Protein AF-A0A957EZQ9-F1 (afdb_monomer)

pLDDT: mean 88.24, std 11.55, range [54.38, 98.38]

Radius of gyration: 20.53 Å; Cα contacts (8 Å, |Δi|>4): 35; chains: 1; bounding box: 32×39×58 Å

Structure (mmCIF, N/CA/C/O backbone):
data_AF-A0A957EZQ9-F1
#
_entry.id   AF-A0A957EZQ9-F1
#
loop_
_atom_site.group_PDB
_atom_site.id
_atom_site.type_symbol
_atom_site.label_atom_id
_atom_site.label_alt_id
_atom_site.label_comp_id
_atom_site.label_asym_id
_atom_site.label_entity_id
_atom_site.label_seq_id
_atom_site.pdbx_PDB_ins_code
_atom_site.Cartn_x
_atom_site.Cartn_y
_atom_site.Cartn_z
_atom_site.occupancy
_atom_site.B_iso_or_equiv
_atom_site.auth_seq_id
_atom_site.auth_comp_id
_atom_site.auth_asym_id
_atom_site.auth_atom_id
_atom_site.pdbx_PDB_model_num
ATOM 1 N N . MET A 1 1 ? 13.659 1.260 -21.251 1.00 64.81 1 MET A N 1
ATOM 2 C CA . MET A 1 1 ? 14.542 2.194 -20.516 1.00 64.81 1 MET A CA 1
ATOM 3 C C . MET A 1 1 ? 14.138 2.173 -19.060 1.00 64.81 1 MET A C 1
ATOM 5 O O . MET A 1 1 ? 12.939 2.124 -18.798 1.00 64.81 1 MET A O 1
ATOM 9 N N . LYS A 1 2 ? 15.101 2.200 -18.135 1.00 76.00 2 LYS A N 1
ATOM 10 C CA . LYS A 1 2 ? 14.812 2.251 -16.699 1.00 76.00 2 LYS A CA 1
ATOM 11 C C . LYS A 1 2 ? 13.989 3.497 -16.398 1.00 76.00 2 LYS A C 1
ATOM 13 O O . LYS A 1 2 ? 14.340 4.574 -16.887 1.00 76.00 2 LYS A O 1
ATOM 18 N N . LYS A 1 3 ? 12.935 3.390 -15.580 1.00 81.81 3 LYS A N 1
ATOM 19 C CA . LYS A 1 3 ? 12.258 4.604 -15.094 1.00 81.81 3 LYS A CA 1
ATOM 20 C C . LYS A 1 3 ? 13.275 5.474 -14.358 1.00 81.81 3 LYS A C 1
ATOM 22 O O . LYS A 1 3 ? 14.140 4.975 -13.630 1.00 81.81 3 LYS A O 1
ATOM 27 N N . THR A 1 4 ? 13.181 6.787 -14.551 1.00 89.00 4 THR A N 1
ATOM 28 C CA . THR A 1 4 ? 14.006 7.717 -13.782 1.00 89.00 4 THR A CA 1
ATOM 29 C C . THR A 1 4 ? 13.593 7.657 -12.315 1.00 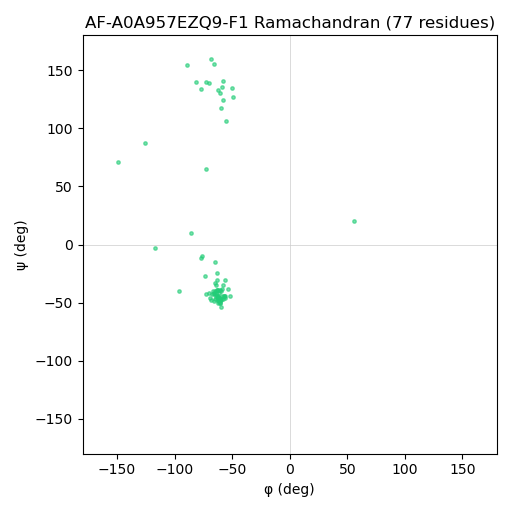89.00 4 THR A C 1
ATOM 31 O O . THR A 1 4 ? 12.457 7.318 -11.976 1.00 89.00 4 THR A O 1
ATOM 34 N N . ARG A 1 5 ? 14.518 8.017 -11.422 1.00 90.44 5 ARG A N 1
ATOM 35 C CA . ARG A 1 5 ? 14.235 8.101 -9.984 1.00 90.44 5 ARG A CA 1
ATOM 36 C C . ARG A 1 5 ? 13.022 8.987 -9.686 1.00 90.44 5 ARG A C 1
ATOM 38 O O . ARG A 1 5 ? 12.263 8.667 -8.780 1.00 90.44 5 ARG A O 1
ATOM 45 N N . GLU A 1 6 ? 12.867 10.089 -10.419 1.00 93.00 6 GLU A N 1
ATOM 46 C CA . GLU A 1 6 ? 11.768 11.032 -10.200 1.00 93.00 6 GLU A CA 1
ATOM 47 C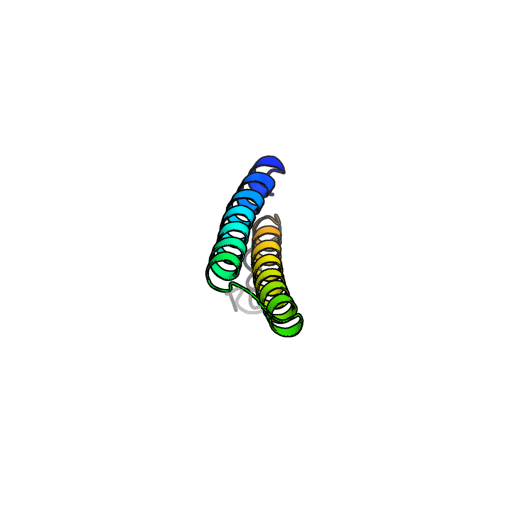 C . GLU A 1 6 ? 10.421 10.436 -10.606 1.00 93.00 6 GLU A C 1
ATOM 49 O O . GLU A 1 6 ? 9.482 10.479 -9.818 1.00 93.00 6 GLU A O 1
ATOM 54 N N . ALA A 1 7 ? 10.358 9.796 -11.778 1.00 89.50 7 ALA A N 1
ATOM 55 C CA . ALA A 1 7 ? 9.146 9.127 -12.243 1.00 89.50 7 ALA A CA 1
ATOM 56 C C . ALA A 1 7 ? 8.708 8.028 -11.262 1.00 89.50 7 ALA A C 1
ATOM 58 O O . ALA A 1 7 ? 7.562 8.008 -10.823 1.00 89.50 7 ALA A O 1
ATOM 59 N N . LEU A 1 8 ? 9.648 7.176 -10.834 1.00 91.31 8 LEU A N 1
ATOM 60 C CA . LEU A 1 8 ? 9.358 6.118 -9.867 1.00 91.31 8 LEU A CA 1
ATOM 61 C C . LEU A 1 8 ? 8.923 6.682 -8.504 1.00 91.31 8 LEU A C 1
ATOM 63 O O . LEU A 1 8 ? 8.019 6.143 -7.872 1.00 91.31 8 LEU A O 1
ATOM 67 N N . ARG A 1 9 ? 9.536 7.780 -8.036 1.00 94.00 9 ARG A N 1
ATOM 68 C CA . ARG A 1 9 ? 9.121 8.434 -6.786 1.00 94.00 9 ARG A CA 1
ATOM 6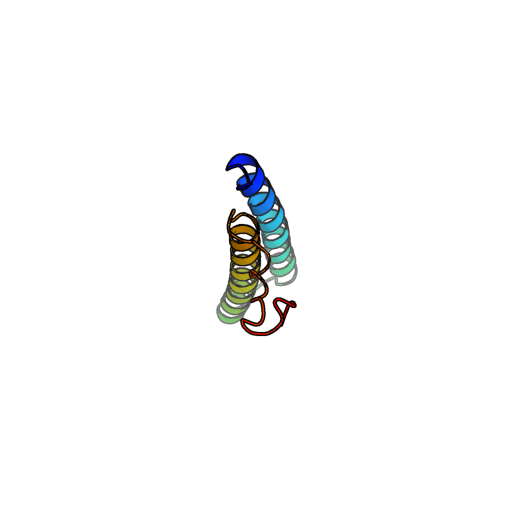9 C C . ARG A 1 9 ? 7.686 8.942 -6.878 1.00 94.00 9 ARG A C 1
ATOM 71 O O . ARG A 1 9 ? 6.939 8.767 -5.920 1.00 94.00 9 ARG A O 1
ATOM 78 N N . GLN A 1 10 ? 7.329 9.595 -7.981 1.00 94.31 10 GLN A N 1
ATOM 79 C CA . GLN A 1 10 ? 5.997 10.158 -8.167 1.00 94.31 10 GLN A CA 1
ATOM 80 C C . GLN A 1 10 ? 4.926 9.062 -8.157 1.00 94.31 10 GLN A C 1
ATOM 82 O O . GLN A 1 10 ? 3.939 9.189 -7.437 1.00 94.31 10 GLN A O 1
ATOM 87 N N . GLU A 1 11 ? 5.157 7.964 -8.878 1.00 91.12 11 GLU A N 1
ATOM 88 C CA . GLU A 1 11 ? 4.239 6.818 -8.921 1.00 91.12 11 GLU A CA 1
ATOM 89 C C . GLU A 1 11 ? 4.058 6.166 -7.546 1.00 91.12 11 GLU A C 1
ATOM 91 O O . GLU A 1 11 ? 2.932 5.903 -7.125 1.00 91.12 11 GLU A O 1
ATOM 96 N N . LEU A 1 12 ? 5.157 5.943 -6.816 1.00 93.19 12 LEU A N 1
ATOM 97 C CA . LEU A 1 12 ? 5.093 5.379 -5.467 1.00 93.19 12 LEU A CA 1
ATOM 98 C C . LEU A 1 12 ? 4.382 6.322 -4.493 1.00 93.19 12 LEU A C 1
ATOM 100 O O . LEU A 1 12 ? 3.578 5.863 -3.689 1.00 93.19 12 LEU A O 1
ATOM 104 N N . ARG A 1 13 ? 4.626 7.637 -4.582 1.00 94.94 13 ARG A N 1
ATOM 105 C CA . ARG A 1 13 ? 3.952 8.629 -3.732 1.00 94.94 13 ARG A CA 1
ATOM 106 C C . ARG A 1 13 ? 2.445 8.638 -3.967 1.00 94.94 13 ARG A C 1
ATOM 108 O O . ARG A 1 13 ? 1.702 8.581 -2.997 1.00 94.94 13 ARG A O 1
ATOM 115 N N . GLN A 1 14 ? 2.010 8.664 -5.225 1.00 92.44 14 GLN A N 1
ATOM 116 C CA . GLN A 1 14 ? 0.586 8.674 -5.564 1.00 92.44 14 GLN A CA 1
ATOM 117 C C . GLN A 1 14 ? -0.138 7.434 -5.015 1.00 92.44 14 GLN A C 1
ATOM 119 O O . GLN A 1 14 ? -1.246 7.534 -4.497 1.00 92.44 14 GLN A O 1
ATOM 124 N N . LYS A 1 15 ? 0.505 6.263 -5.080 1.00 89.31 15 LYS A N 1
ATOM 125 C CA . LYS A 1 15 ? -0.028 5.023 -4.498 1.00 89.31 15 LYS A CA 1
ATOM 126 C C . LYS A 1 15 ? -0.065 5.066 -2.971 1.00 89.31 15 LYS A C 1
ATOM 128 O O . LYS A 1 15 ? -1.057 4.668 -2.370 1.00 89.31 15 LYS A O 1
ATOM 133 N N . SER A 1 16 ? 0.992 5.583 -2.342 1.00 91.94 16 SER A N 1
ATOM 134 C CA . SER A 1 16 ? 1.032 5.772 -0.891 1.00 91.94 16 SER A CA 1
ATOM 135 C C . SER A 1 16 ? -0.060 6.712 -0.385 1.00 91.94 16 SER A C 1
ATOM 137 O O . SER A 1 16 ? -0.632 6.422 0.657 1.00 91.94 16 SER A O 1
ATOM 139 N N . GLU A 1 17 ? -0.372 7.792 -1.104 1.00 94.56 17 GLU A N 1
ATOM 140 C CA . GLU A 1 17 ? -1.456 8.713 -0.731 1.00 94.56 17 GLU A CA 1
ATOM 141 C C . GLU A 1 17 ? -2.805 7.990 -0.669 1.00 94.56 17 GLU A C 1
ATOM 143 O O . GLU A 1 17 ? -3.478 8.066 0.350 1.00 94.56 17 GLU A O 1
ATOM 148 N N . SER A 1 18 ? -3.150 7.179 -1.676 1.00 92.75 18 SER A N 1
ATOM 149 C CA . SER A 1 18 ? -4.396 6.396 -1.646 1.00 92.75 18 SER A CA 1
ATOM 150 C C . SER A 1 18 ? -4.479 5.439 -0.451 1.00 92.75 18 SER A C 1
ATOM 152 O O . SER A 1 18 ? -5.550 5.260 0.113 1.00 92.75 18 SER A O 1
ATOM 154 N N . LEU A 1 19 ? -3.366 4.815 -0.059 1.00 93.75 19 LEU A N 1
ATOM 155 C CA . LEU A 1 19 ? -3.339 3.901 1.089 1.00 93.75 19 LEU A CA 1
ATOM 156 C C . LEU A 1 19 ? -3.417 4.636 2.433 1.00 93.75 19 LEU A C 1
ATOM 158 O O . LEU A 1 19 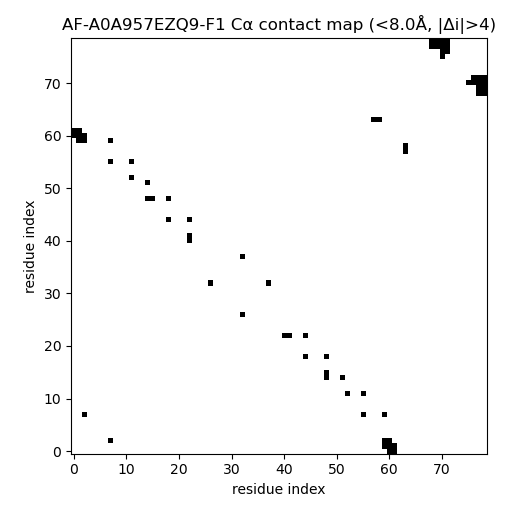? -3.857 4.051 3.421 1.00 93.75 19 LEU A O 1
ATOM 162 N N . ILE A 1 20 ? -2.962 5.891 2.483 1.00 93.81 20 ILE A N 1
ATOM 163 C CA . ILE A 1 20 ? -3.119 6.750 3.658 1.00 93.81 20 ILE A CA 1
ATOM 164 C C . ILE A 1 20 ? -4.596 7.093 3.840 1.00 93.81 20 ILE A C 1
ATOM 166 O O . ILE A 1 20 ? -5.099 6.905 4.944 1.00 93.81 20 ILE A O 1
ATOM 170 N N . GLU A 1 21 ? -5.288 7.504 2.775 1.00 96.88 21 GLU A N 1
ATOM 171 C CA . GLU A 1 21 ? -6.733 7.766 2.828 1.00 96.88 21 GLU A CA 1
ATOM 172 C C . GLU A 1 21 ? -7.503 6.518 3.293 1.00 96.88 21 GLU A C 1
ATOM 174 O O . GLU A 1 21 ? -8.280 6.603 4.236 1.00 96.88 21 GLU A O 1
ATOM 179 N N . ASP A 1 22 ? -7.180 5.327 2.770 1.00 94.88 22 ASP A N 1
ATOM 180 C CA . ASP A 1 22 ? -7.809 4.068 3.208 1.00 94.88 22 ASP A CA 1
ATOM 181 C C . ASP A 1 22 ? -7.630 3.784 4.720 1.00 94.88 22 ASP A C 1
ATOM 183 O O . ASP A 1 22 ? -8.501 3.187 5.360 1.00 94.88 22 ASP A O 1
ATOM 187 N N . ILE A 1 23 ? -6.487 4.160 5.313 1.00 95.75 23 ILE A N 1
ATOM 188 C CA . ILE A 1 23 ? -6.258 4.027 6.764 1.00 95.75 23 ILE A CA 1
ATOM 189 C C . ILE A 1 23 ? -7.074 5.060 7.537 1.00 95.75 23 ILE A C 1
ATOM 191 O O . ILE A 1 23 ? -7.625 4.720 8.586 1.00 95.75 23 ILE A O 1
ATOM 195 N N . LEU A 1 24 ? -7.111 6.304 7.058 1.00 96.94 24 LEU A N 1
ATOM 196 C CA . LEU A 1 24 ? -7.829 7.396 7.710 1.00 96.94 24 LEU A CA 1
ATOM 197 C C . LEU A 1 24 ? -9.335 7.134 7.699 1.00 96.94 24 LEU A C 1
ATOM 199 O O . LEU A 1 24 ? -9.937 7.138 8.768 1.00 96.94 24 LEU A O 1
ATOM 203 N N . ASP A 1 25 ? -9.899 6.771 6.548 1.00 97.88 25 ASP A N 1
ATOM 204 C CA . ASP A 1 25 ? -11.308 6.392 6.401 1.00 97.88 25 ASP A CA 1
ATOM 205 C C . ASP A 1 25 ? -11.675 5.242 7.344 1.00 97.88 25 ASP A C 1
ATOM 207 O O . ASP A 1 25 ? -12.706 5.260 8.022 1.00 97.88 25 ASP A O 1
ATOM 211 N N . TRP A 1 26 ? -10.808 4.228 7.431 1.00 97.88 26 TRP A N 1
ATOM 212 C CA . TRP A 1 26 ? -11.015 3.129 8.365 1.00 97.88 26 TRP A CA 1
ATOM 213 C C . TRP A 1 26 ? -10.978 3.602 9.821 1.00 97.88 26 TRP A C 1
ATOM 215 O O . TRP A 1 26 ? -11.817 3.179 10.615 1.00 97.88 26 TRP A O 1
ATOM 225 N N . TYR A 1 27 ? -10.027 4.460 10.189 1.00 96.88 27 TYR A N 1
ATOM 226 C CA . TYR A 1 27 ? -9.898 4.959 11.557 1.00 96.88 27 TYR A CA 1
ATOM 227 C C . TYR A 1 27 ? -11.093 5.833 11.956 1.00 96.88 27 TYR A C 1
ATOM 229 O O . TYR A 1 27 ? -11.637 5.656 13.041 1.00 96.88 27 TYR A O 1
ATOM 237 N N . GLU A 1 28 ? -11.558 6.710 11.065 1.00 97.75 28 GLU A N 1
ATOM 238 C CA . GLU A 1 28 ? -12.748 7.541 11.277 1.00 97.75 28 GLU A CA 1
ATOM 239 C C . GLU A 1 28 ? -14.028 6.708 11.414 1.00 97.75 28 GLU A C 1
ATOM 241 O O . GLU A 1 28 ? -14.901 7.038 12.212 1.00 97.75 28 GLU A O 1
ATOM 246 N N . ALA A 1 29 ? -14.137 5.595 10.684 1.00 97.62 29 ALA A N 1
ATOM 247 C CA . ALA A 1 29 ? -15.270 4.679 10.795 1.00 97.62 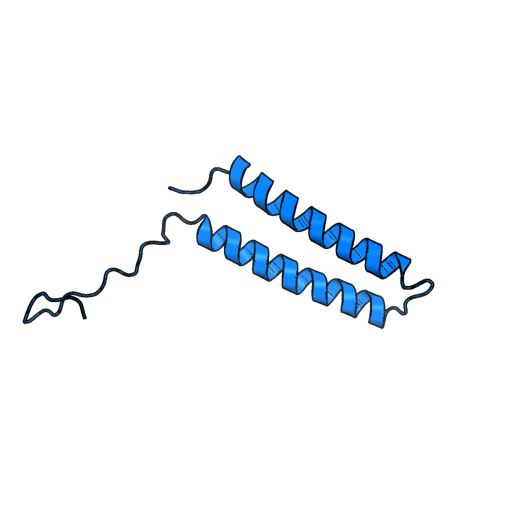29 ALA A CA 1
ATOM 248 C C . ALA A 1 29 ? -15.234 3.786 12.054 1.00 97.62 29 ALA A C 1
ATOM 250 O O . ALA A 1 29 ? -16.207 3.079 12.330 1.00 97.62 29 ALA A O 1
ATOM 251 N N . ASN A 1 30 ? -14.127 3.773 12.805 1.00 96.75 30 ASN A N 1
ATOM 252 C CA . ASN A 1 30 ? -13.930 2.919 13.975 1.00 96.75 30 ASN A CA 1
ATOM 253 C C . ASN A 1 30 ? -13.535 3.760 15.199 1.00 96.75 30 ASN A C 1
ATOM 255 O O . ASN A 1 30 ? -12.358 3.878 15.513 1.00 96.75 30 ASN A O 1
ATOM 259 N N . ASP A 1 31 ? -14.522 4.265 15.947 1.00 94.00 31 ASP A N 1
ATOM 260 C CA . ASP A 1 31 ? -14.314 5.178 17.090 1.00 94.00 31 ASP A CA 1
ATOM 261 C C . ASP A 1 31 ? -13.381 4.647 18.199 1.00 94.00 31 ASP A C 1
ATOM 263 O O . ASP A 1 31 ? -12.737 5.421 18.906 1.00 94.00 31 ASP A O 1
ATOM 267 N N . ASN A 1 32 ? -13.338 3.327 18.412 1.00 96.56 32 ASN A N 1
ATOM 268 C CA . ASN A 1 32 ? -12.518 2.712 19.459 1.00 96.56 32 ASN A CA 1
ATOM 269 C C . ASN A 1 32 ? -12.050 1.306 19.039 1.00 96.56 32 ASN A C 1
ATOM 271 O O . ASN A 1 32 ? -12.562 0.299 19.545 1.00 96.56 32 ASN A O 1
ATOM 275 N N . PRO A 1 33 ? -11.127 1.210 18.067 1.00 96.69 33 PRO A N 1
ATOM 276 C CA . PRO A 1 33 ? -10.702 -0.066 17.533 1.00 96.69 33 PRO A CA 1
ATOM 277 C C . PRO A 1 33 ? -9.820 -0.785 18.554 1.00 96.69 33 PRO A C 1
ATOM 279 O O . PRO A 1 33 ? -8.960 -0.203 19.216 1.00 96.69 33 PRO A O 1
ATOM 282 N N . THR A 1 34 ? -10.014 -2.092 18.670 1.00 98.38 34 THR A N 1
ATOM 283 C CA . THR A 1 34 ? -9.140 -2.946 19.475 1.00 98.38 34 THR A CA 1
ATOM 284 C C . THR A 1 34 ? -7.755 -3.063 18.840 1.00 98.38 34 THR A C 1
ATOM 286 O O . THR A 1 34 ? -7.590 -2.897 17.630 1.00 98.38 34 THR A O 1
ATOM 289 N N . MET A 1 35 ? -6.756 -3.446 19.640 1.00 98.25 35 MET A N 1
ATOM 290 C CA . MET A 1 35 ? -5.399 -3.708 19.146 1.00 98.25 35 MET A CA 1
ATOM 291 C C . MET A 1 35 ? -5.394 -4.685 17.960 1.00 98.25 35 MET A C 1
ATOM 293 O O . MET A 1 35 ? -4.761 -4.419 16.945 1.00 98.25 35 MET A O 1
ATOM 297 N N . SER A 1 36 ? -6.165 -5.774 18.043 1.00 98.25 36 SER A N 1
ATOM 298 C CA . SER A 1 36 ? -6.247 -6.769 16.968 1.00 98.25 36 SER A CA 1
ATOM 299 C C . SER A 1 36 ? -6.867 -6.217 15.681 1.00 98.25 36 SER A C 1
ATOM 301 O O . SER A 1 36 ? -6.467 -6.617 14.593 1.00 98.25 36 SER A O 1
ATOM 303 N N . GLN A 1 37 ? -7.819 -5.285 15.779 1.00 98.19 37 GLN A N 1
ATOM 304 C CA . GLN A 1 37 ? -8.392 -4.617 14.606 1.00 98.19 37 GLN A CA 1
ATOM 305 C C . GLN A 1 37 ? -7.381 -3.669 13.953 1.00 98.19 37 GLN A C 1
ATOM 307 O O . GLN A 1 37 ? -7.254 -3.670 12.730 1.00 98.19 37 GLN A O 1
ATOM 312 N N . ILE A 1 38 ? -6.623 -2.920 14.759 1.00 98.12 38 ILE A N 1
ATOM 313 C CA . ILE A 1 38 ? -5.535 -2.063 14.271 1.00 98.12 38 ILE A CA 1
ATOM 314 C C . ILE A 1 38 ? -4.474 -2.913 13.565 1.00 98.12 38 ILE A C 1
ATOM 316 O O . ILE A 1 38 ? -4.085 -2.608 12.440 1.00 98.12 38 ILE A O 1
ATOM 320 N N . GLU A 1 39 ? -4.031 -4.005 14.189 1.00 98.38 39 GLU A N 1
ATOM 321 C CA . GLU A 1 39 ? -3.047 -4.920 13.603 1.00 98.38 39 GLU A CA 1
ATOM 322 C C . GLU A 1 39 ? -3.532 -5.507 12.275 1.00 98.38 39 GLU A C 1
ATOM 324 O O . GLU A 1 39 ? -2.770 -5.530 11.307 1.00 98.38 39 GLU A O 1
ATOM 329 N N . ALA A 1 40 ? -4.797 -5.934 12.204 1.00 98.00 40 ALA A N 1
ATOM 330 C CA . ALA A 1 40 ? -5.390 -6.466 10.981 1.00 98.00 40 ALA A CA 1
ATOM 331 C C . ALA A 1 40 ? -5.437 -5.419 9.857 1.00 98.00 40 ALA A C 1
ATOM 333 O O . ALA A 1 40 ? -5.060 -5.721 8.722 1.00 98.00 40 ALA A O 1
ATOM 334 N N . GLN A 1 41 ? -5.837 -4.182 10.165 1.00 97.25 41 GLN A N 1
ATOM 335 C CA . GLN A 1 41 ? -5.880 -3.109 9.173 1.00 97.25 41 GLN A CA 1
ATOM 336 C C . GLN A 1 41 ? -4.476 -2.752 8.671 1.00 97.25 41 GLN A C 1
ATOM 338 O O . GLN A 1 41 ? -4.240 -2.681 7.465 1.00 97.25 41 GLN A O 1
ATOM 343 N N . VAL A 1 42 ? -3.513 -2.582 9.581 1.00 96.31 42 VAL A N 1
ATOM 344 C CA . VAL A 1 42 ? -2.120 -2.269 9.224 1.00 96.31 42 VAL A CA 1
ATOM 345 C C . VAL A 1 42 ? -1.491 -3.400 8.406 1.00 96.31 42 VAL A C 1
ATOM 347 O O . VAL A 1 42 ? -0.752 -3.132 7.457 1.00 96.31 42 VAL A O 1
ATOM 350 N N . LEU A 1 43 ? -1.785 -4.661 8.737 1.00 97.75 43 LEU A N 1
ATOM 351 C CA . LEU A 1 43 ? -1.336 -5.822 7.969 1.00 97.75 43 LEU A CA 1
ATOM 352 C C . LEU A 1 43 ? -1.865 -5.782 6.530 1.00 97.75 43 LEU A C 1
ATOM 354 O O . LEU A 1 43 ? -1.065 -5.873 5.600 1.00 97.75 43 LEU A O 1
ATOM 358 N N . SER A 1 44 ? -3.173 -5.578 6.357 1.00 95.94 44 SER A N 1
ATOM 359 C CA . SER A 1 44 ? -3.823 -5.473 5.043 1.00 95.94 44 SER A CA 1
ATOM 360 C C . SER A 1 44 ? -3.194 -4.374 4.177 1.00 95.94 44 SER A C 1
ATOM 362 O O . SER A 1 44 ? -2.836 -4.594 3.016 1.00 95.94 44 SER A O 1
ATOM 364 N N . ILE A 1 45 ? -2.958 -3.193 4.757 1.00 95.56 45 ILE A N 1
ATOM 365 C CA . ILE A 1 45 ? -2.326 -2.080 4.038 1.00 95.56 45 ILE A CA 1
ATOM 366 C C . ILE A 1 45 ? -0.875 -2.399 3.675 1.00 95.56 45 ILE A C 1
ATOM 368 O O . ILE A 1 45 ? -0.435 -2.095 2.565 1.00 95.56 45 ILE A O 1
ATOM 372 N N . ARG A 1 46 ? -0.123 -3.050 4.571 1.00 95.38 46 ARG A N 1
ATOM 373 C CA . ARG A 1 46 ? 1.258 -3.466 4.296 1.00 95.38 46 ARG A CA 1
ATOM 374 C C . ARG A 1 46 ? 1.335 -4.447 3.128 1.00 95.38 46 ARG A C 1
ATOM 376 O O . ARG A 1 46 ? 2.245 -4.329 2.309 1.00 95.38 46 ARG A O 1
ATOM 383 N N . GLU A 1 47 ? 0.413 -5.403 3.052 1.00 96.44 47 GLU A N 1
ATOM 384 C CA . GLU A 1 47 ? 0.345 -6.375 1.956 1.00 96.44 47 GLU A CA 1
ATOM 385 C C . GLU A 1 47 ? 0.089 -5.681 0.616 1.00 96.44 47 GLU A C 1
ATOM 387 O O . GLU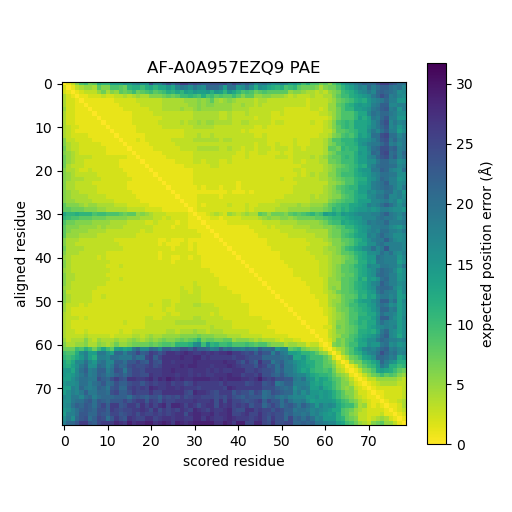 A 1 47 ? 0.855 -5.878 -0.330 1.00 96.44 47 GLU A O 1
ATOM 392 N N . ARG A 1 48 ? -0.907 -4.786 0.564 1.00 94.50 48 ARG A N 1
ATOM 393 C CA . ARG A 1 48 ? -1.220 -3.993 -0.635 1.00 94.50 48 ARG A CA 1
ATOM 394 C C . ARG A 1 48 ? -0.050 -3.108 -1.061 1.00 94.50 48 ARG A C 1
ATOM 396 O O . ARG A 1 48 ? 0.383 -3.175 -2.210 1.00 94.50 48 ARG A O 1
ATOM 403 N N . LEU A 1 49 ? 0.522 -2.338 -0.131 1.00 93.88 49 LEU A N 1
ATOM 404 C CA . LEU A 1 49 ? 1.680 -1.483 -0.405 1.00 93.88 49 LEU A CA 1
ATOM 405 C C . LEU A 1 49 ? 2.862 -2.294 -0.943 1.00 93.88 49 LEU A C 1
ATOM 407 O O . LEU A 1 49 ? 3.525 -1.873 -1.893 1.00 93.88 49 LEU A O 1
ATOM 411 N N . GLY A 1 50 ? 3.135 -3.445 -0.324 1.00 94.44 50 GLY A N 1
ATOM 412 C CA . GLY A 1 50 ? 4.219 -4.338 -0.713 1.00 94.44 50 GLY A CA 1
ATOM 413 C C . GLY A 1 50 ? 4.040 -4.869 -2.131 1.00 94.44 50 GLY A C 1
ATOM 414 O O . GLY A 1 50 ? 4.974 -4.776 -2.930 1.00 94.44 50 GLY A O 1
ATOM 415 N N . GLN A 1 51 ? 2.841 -5.360 -2.457 1.00 94.19 51 GLN A N 1
ATOM 416 C CA . GLN A 1 51 ? 2.512 -5.844 -3.795 1.00 94.19 51 GLN A CA 1
ATOM 417 C C . GLN A 1 51 ? 2.683 -4.738 -4.841 1.00 94.19 51 GLN A C 1
ATOM 419 O O . GLN A 1 51 ? 3.439 -4.903 -5.797 1.00 94.19 51 GLN A O 1
ATOM 424 N N . GLU A 1 52 ? 2.043 -3.588 -4.641 1.00 91.81 52 GLU A N 1
ATOM 425 C CA . GLU A 1 52 ? 2.080 -2.499 -5.616 1.00 91.81 52 GLU A CA 1
ATOM 426 C C . GLU A 1 52 ? 3.494 -1.940 -5.812 1.00 91.81 52 GLU A C 1
ATOM 428 O O . GLU A 1 52 ? 3.901 -1.635 -6.935 1.00 91.81 52 GLU A O 1
ATOM 433 N N . THR A 1 53 ? 4.269 -1.830 -4.729 1.00 92.50 53 THR A N 1
ATOM 434 C CA . THR A 1 53 ? 5.669 -1.393 -4.798 1.00 92.50 53 THR A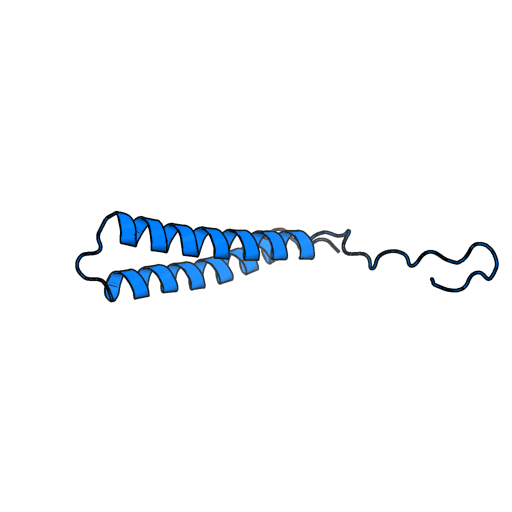 CA 1
ATOM 435 C C . THR A 1 53 ? 6.508 -2.396 -5.581 1.00 92.50 53 THR A C 1
ATOM 437 O O . THR A 1 53 ? 7.292 -1.996 -6.443 1.00 92.50 53 THR A O 1
ATOM 440 N N . ALA A 1 54 ? 6.343 -3.695 -5.318 1.00 92.94 54 ALA A N 1
ATOM 441 C CA . ALA A 1 54 ? 7.056 -4.741 -6.041 1.00 92.94 54 ALA A CA 1
ATOM 442 C C . ALA A 1 54 ? 6.726 -4.708 -7.540 1.00 92.94 54 ALA A C 1
ATOM 444 O O . ALA A 1 54 ? 7.642 -4.710 -8.360 1.00 92.94 54 ALA A O 1
ATOM 445 N N . GLU A 1 55 ? 5.447 -4.592 -7.902 1.00 90.19 55 GLU A N 1
ATOM 446 C CA . GLU A 1 55 ? 5.001 -4.467 -9.294 1.00 90.19 55 GLU A CA 1
ATOM 447 C C . GLU A 1 55 ? 5.630 -3.255 -9.992 1.00 90.19 55 GLU A C 1
ATOM 449 O O . GLU A 1 55 ? 6.175 -3.397 -11.088 1.00 90.19 55 GLU A O 1
ATOM 454 N N . GLN A 1 56 ? 5.629 -2.078 -9.354 1.00 88.75 56 GLN A N 1
ATOM 455 C CA . GLN A 1 56 ? 6.249 -0.880 -9.930 1.00 88.75 56 GLN A CA 1
ATOM 456 C C . GLN A 1 56 ? 7.758 -1.038 -10.105 1.00 88.75 56 GLN A C 1
ATOM 458 O O . GLN A 1 56 ? 8.308 -0.646 -11.136 1.00 88.75 56 GLN A O 1
ATOM 463 N N . LEU A 1 57 ? 8.440 -1.637 -9.126 1.00 89.25 57 LEU A N 1
ATOM 464 C CA . LEU A 1 57 ? 9.874 -1.887 -9.217 1.00 89.25 57 LEU A CA 1
ATOM 465 C C . LEU A 1 57 ? 10.206 -2.884 -10.328 1.00 89.25 57 LEU A C 1
ATOM 467 O O . LEU A 1 57 ? 11.158 -2.640 -11.064 1.00 89.25 57 LEU A O 1
ATOM 471 N N . ILE A 1 58 ? 9.420 -3.951 -10.487 1.00 88.06 58 ILE A N 1
ATOM 472 C CA . ILE A 1 58 ? 9.567 -4.925 -11.577 1.00 88.06 58 ILE A CA 1
ATOM 473 C C . ILE A 1 58 ? 9.352 -4.236 -12.928 1.00 88.06 58 ILE A C 1
ATOM 475 O O . ILE A 1 58 ? 10.208 -4.329 -13.802 1.00 88.06 58 ILE A O 1
ATOM 479 N N . GLN A 1 59 ? 8.264 -3.479 -13.091 1.00 83.75 59 GLN A N 1
ATOM 480 C CA . GLN A 1 59 ? 7.962 -2.753 -14.332 1.00 83.75 59 GLN A CA 1
ATOM 481 C C . GLN A 1 59 ? 9.006 -1.682 -14.672 1.00 83.75 59 GLN A C 1
ATOM 483 O O . GLN A 1 59 ? 9.233 -1.377 -15.842 1.00 83.75 59 GLN A O 1
ATOM 488 N N . ALA A 1 60 ? 9.645 -1.092 -13.662 1.00 83.12 60 ALA A N 1
ATOM 489 C CA . ALA A 1 60 ? 10.690 -0.094 -13.843 1.00 83.12 60 ALA A CA 1
ATOM 490 C C . ALA A 1 60 ? 12.050 -0.688 -14.252 1.00 83.12 60 ALA A C 1
ATOM 492 O O . ALA A 1 60 ? 12.950 0.078 -14.619 1.00 83.12 60 ALA A O 1
ATOM 493 N N . GLN A 1 61 ? 12.232 -2.013 -14.180 1.00 78.00 61 GLN A N 1
ATOM 494 C CA . GLN A 1 61 ? 13.465 -2.670 -14.608 1.00 78.00 61 GLN A CA 1
ATOM 495 C C . GLN A 1 61 ? 13.614 -2.633 -16.133 1.00 78.00 61 GLN A C 1
ATOM 497 O O . GLN A 1 61 ? 12.682 -2.887 -16.888 1.00 78.00 61 GLN A O 1
ATOM 502 N N . GLU A 1 62 ? 14.839 -2.387 -16.603 1.00 62.47 62 GLU A N 1
ATOM 503 C CA . GLU A 1 62 ? 15.178 -2.473 -18.035 1.00 62.47 62 GLU A CA 1
ATOM 504 C C . GLU A 1 62 ? 15.016 -3.881 -18.606 1.00 62.47 62 GLU A C 1
ATOM 506 O O . GLU A 1 62 ? 14.801 -4.040 -19.806 1.00 62.47 62 GLU A O 1
ATOM 511 N N . ALA A 1 63 ? 15.095 -4.883 -17.732 1.00 58.88 63 ALA A N 1
ATOM 512 C CA . ALA A 1 63 ? 15.082 -6.297 -18.062 1.00 58.88 63 ALA A CA 1
ATOM 513 C C . ALA A 1 63 ? 13.676 -6.903 -18.201 1.00 58.88 63 ALA A C 1
ATOM 515 O O . ALA A 1 63 ? 13.576 -8.117 -18.361 1.00 58.88 63 ALA A O 1
ATOM 516 N N . VAL A 1 64 ? 12.597 -6.105 -18.217 1.00 56.34 64 VAL A N 1
ATOM 517 C CA . VAL A 1 64 ? 11.308 -6.575 -18.760 1.00 56.34 64 VAL A CA 1
ATOM 518 C C . VAL A 1 64 ? 11.438 -6.644 -20.285 1.00 56.34 64 VAL A C 1
ATOM 520 O O . VAL A 1 64 ? 10.869 -5.857 -21.036 1.00 56.34 64 VAL A O 1
ATOM 523 N N . HIS A 1 65 ? 12.300 -7.536 -20.760 1.00 54.38 65 HIS A N 1
ATOM 524 C CA . HIS A 1 65 ? 12.264 -7.999 -22.133 1.00 54.38 65 HIS A CA 1
ATOM 525 C C . HIS A 1 65 ? 11.194 -9.086 -22.195 1.00 54.38 65 HIS A C 1
ATOM 527 O O . HIS A 1 65 ? 11.112 -9.895 -21.264 1.00 54.38 65 HIS A O 1
ATOM 533 N N . PRO A 1 66 ? 10.373 -9.149 -23.261 1.00 57.72 66 PRO A N 1
ATOM 534 C CA . PRO A 1 66 ? 9.670 -10.391 -23.535 1.00 57.72 66 PRO A CA 1
ATOM 535 C C . PRO A 1 66 ? 10.722 -11.508 -23.501 1.00 57.72 66 PRO A C 1
ATOM 537 O O . PRO A 1 66 ? 11.819 -11.297 -24.037 1.00 57.72 66 PRO A O 1
ATOM 540 N N . PRO A 1 67 ? 10.455 -12.646 -22.831 1.00 58.00 67 PRO A N 1
ATOM 541 C CA . PRO A 1 67 ? 11.382 -13.762 -22.886 1.00 58.00 67 PRO A CA 1
ATOM 542 C C . PRO A 1 67 ? 11.711 -13.993 -24.357 1.00 58.00 67 PRO A C 1
ATOM 544 O O . PRO A 1 67 ? 10.804 -14.047 -25.191 1.00 58.00 67 PRO A O 1
ATOM 547 N N . THR A 1 68 ? 13.002 -14.026 -24.693 1.00 67.88 68 THR A N 1
ATOM 548 C CA . THR A 1 68 ? 13.436 -14.395 -26.038 1.00 67.88 68 THR A CA 1
ATOM 549 C C . THR A 1 68 ? 12.822 -15.752 -26.318 1.00 67.88 68 THR A C 1
ATOM 551 O O . THR A 1 68 ? 13.228 -16.738 -25.701 1.00 67.88 68 THR A O 1
ATOM 554 N N . VAL A 1 69 ? 11.800 -15.785 -27.173 1.00 74.00 69 VAL A N 1
ATOM 555 C CA . VAL A 1 69 ? 11.136 -17.030 -27.534 1.00 74.00 69 VAL A CA 1
ATOM 556 C C . VAL A 1 69 ? 12.213 -17.912 -28.159 1.00 74.00 69 VAL A C 1
ATOM 558 O O . VAL A 1 69 ? 12.833 -17.481 -29.139 1.00 74.00 69 VAL A O 1
ATOM 561 N N . PRO A 1 70 ? 12.537 -19.074 -27.564 1.00 78.44 70 PRO A N 1
ATOM 562 C CA . PRO A 1 70 ? 13.614 -19.892 -28.081 1.00 78.44 70 PRO A CA 1
ATOM 563 C C . PRO A 1 70 ? 13.248 -20.324 -29.498 1.00 78.44 70 PRO A C 1
ATOM 565 O O . PRO A 1 70 ? 12.124 -20.749 -29.769 1.00 78.44 70 PRO A O 1
ATOM 568 N N . LEU A 1 71 ? 14.197 -20.179 -30.420 1.00 85.69 71 LEU A N 1
ATOM 569 C CA . LEU A 1 71 ? 14.039 -20.724 -31.758 1.00 85.69 71 LEU A CA 1
ATOM 570 C C . LEU A 1 71 ? 14.293 -22.227 -31.690 1.00 85.69 71 LEU A C 1
ATOM 572 O O . LEU A 1 71 ? 15.283 -22.672 -31.104 1.00 85.69 71 LEU A O 1
ATOM 576 N N . CYS A 1 72 ? 13.426 -23.010 -32.323 1.00 82.12 72 CYS A N 1
ATOM 577 C CA . CYS A 1 72 ? 13.662 -24.431 -32.503 1.00 82.12 72 CYS A CA 1
ATOM 578 C C . CYS A 1 72 ? 14.996 -24.626 -33.253 1.00 82.12 72 CYS A C 1
ATOM 580 O O . CYS A 1 72 ? 15.138 -24.113 -34.365 1.00 82.12 72 CYS A O 1
ATOM 582 N N . PRO A 1 73 ? 15.963 -25.396 -32.722 1.00 83.81 73 PRO A N 1
ATOM 583 C CA . PRO A 1 73 ? 17.267 -25.577 -33.365 1.00 83.81 73 PRO A CA 1
ATOM 584 C C . PRO A 1 73 ? 17.182 -26.299 -34.718 1.00 83.81 73 PRO A C 1
ATOM 586 O O . PRO A 1 73 ? 18.135 -26.264 -35.489 1.00 83.81 73 PRO A O 1
ATOM 589 N N . ASN A 1 74 ? 16.045 -26.939 -35.017 1.00 83.75 74 ASN A N 1
ATOM 590 C CA . ASN A 1 74 ? 15.842 -27.698 -36.247 1.00 83.75 74 ASN A CA 1
ATOM 591 C C . ASN A 1 74 ? 15.123 -26.900 -37.350 1.00 83.75 74 ASN A C 1
ATOM 593 O O . ASN A 1 74 ? 15.487 -27.009 -38.515 1.00 83.75 74 ASN A O 1
ATOM 597 N N . CYS A 1 75 ? 14.105 -26.100 -37.008 1.00 89.56 75 CYS A N 1
ATOM 598 C CA . CYS A 1 75 ? 13.312 -25.349 -37.997 1.00 89.56 75 CYS A CA 1
ATOM 599 C C . CYS A 1 75 ? 13.407 -23.823 -37.861 1.00 89.56 75 CYS A C 1
ATOM 601 O O . CYS A 1 75 ? 12.833 -23.115 -38.682 1.00 89.56 75 CYS A O 1
ATOM 603 N N . GLN A 1 76 ? 14.121 -23.315 -36.850 1.00 81.56 76 GLN A N 1
ATOM 604 C CA . GLN A 1 76 ? 14.315 -21.887 -36.560 1.00 81.56 76 GLN A CA 1
ATOM 605 C C . GLN A 1 76 ? 13.011 -21.087 -36.391 1.00 81.56 76 GLN A C 1
ATOM 607 O O . GLN A 1 76 ? 13.004 -19.865 -36.503 1.00 81.56 76 GLN A O 1
ATOM 612 N N . GLN A 1 77 ? 11.904 -21.770 -36.101 1.00 85.69 77 GLN A N 1
ATOM 613 C CA . GLN A 1 77 ? 10.635 -21.146 -35.741 1.00 85.69 77 GLN A CA 1
ATOM 614 C C . GLN A 1 77 ? 10.558 -20.930 -34.228 1.00 85.69 77 GLN A C 1
ATOM 616 O O . GLN A 1 77 ? 11.202 -21.647 -33.460 1.00 85.69 77 GLN A O 1
ATOM 621 N N . VAL A 1 78 ? 9.765 -19.942 -33.820 1.00 80.19 78 VAL A N 1
ATOM 622 C CA . VAL A 1 78 ? 9.444 -19.664 -32.415 1.00 80.19 78 VAL A CA 1
ATOM 623 C C . VAL A 1 78 ? 8.735 -20.865 -31.773 1.00 80.19 78 VAL A C 1
ATOM 625 O O . VAL A 1 78 ? 7.802 -21.403 -32.371 1.00 80.19 78 VAL A O 1
ATOM 628 N N . MET A 1 79 ? 9.215 -21.303 -30.604 1.00 64.75 79 MET A N 1
ATOM 629 C CA . MET A 1 79 ? 8.619 -22.384 -29.800 1.00 64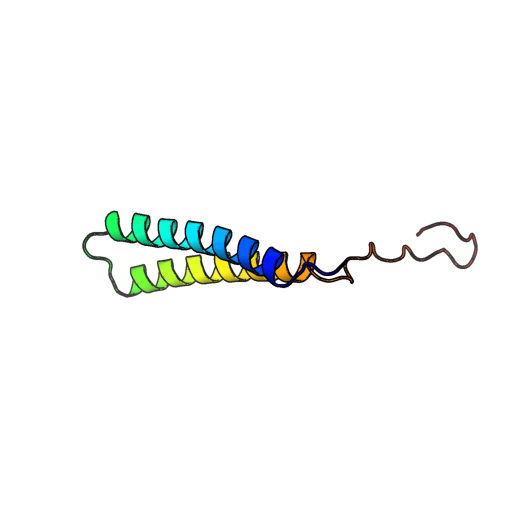.75 79 MET A CA 1
ATOM 630 C C . MET A 1 79 ? 7.516 -21.896 -28.864 1.00 64.75 79 MET A C 1
ATOM 632 O O . MET A 1 79 ? 7.665 -20.787 -28.305 1.00 64.75 79 MET A O 1
#

Foldseek 3Di:
DADDPVRLVVQLVVVVVVLVVVVVVVPVVPVDDDPVRVVVSVVVSCVVSVVVNVVSNVVRDPPPDDPPQDQDPVPRDGD

Secondary structure (DSSP, 8-state):
-PPPHHHHHHHHHHHHHHHHHHHHHHHHT-SS--HHHHHHHHHHHHHHHHHHHHHHHHHTSTT-PPP-PPBPTTT--B-

Sequence (79 aa):
MKKTREALRQELRQKSESLIEDILDWYEANDNPTMSQIEAQVLSIRERLGQETAEQLIQAQEAVHPPTVPLCPNCQQVM

Mean predicted aligned error: 8.52 Å

Solvent-accessible surface area (backbone atoms only — not comparable to full-atom values): 4689 Å² total; per-residue (Å²): 119,57,58,50,73,66,59,52,49,51,56,52,48,58,55,50,52,57,55,49,51,58,50,49,56,51,49,73,75,38,92,77,68,51,71,69,54,51,52,51,51,55,49,54,50,50,51,51,52,51,52,55,51,50,52,51,55,54,70,35,38,63,77,73,57,77,76,79,63,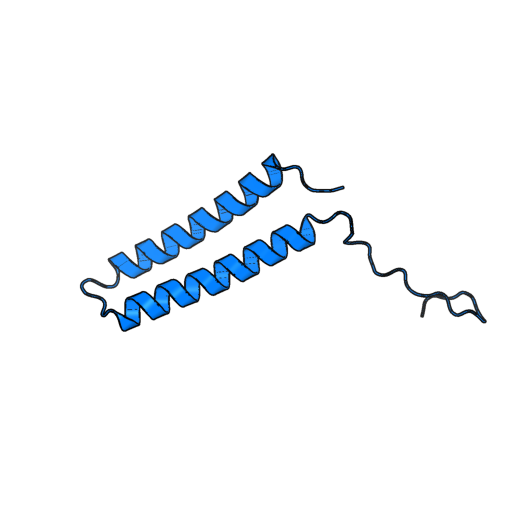54,54,38,93,87,78,66,43,78,104